Protein AF-A0A512C3V8-F1 (afdb_monomer_lite)

pLDDT: mean 93.34, std 8.97, range [57.34, 98.69]

Structure (mmCIF, N/CA/C/O backbone):
data_AF-A0A512C3V8-F1
#
_entry.id   AF-A0A512C3V8-F1
#
loop_
_atom_site.group_PDB
_atom_site.id
_atom_site.type_symbol
_atom_site.label_atom_id
_atom_site.label_alt_id
_atom_site.label_comp_id
_atom_site.label_asym_id
_atom_site.label_entity_id
_atom_site.label_seq_id
_atom_site.pdbx_PDB_ins_code
_atom_site.Cartn_x
_atom_site.Cartn_y
_atom_site.Cartn_z
_atom_site.occupancy
_atom_site.B_iso_or_equiv
_atom_site.auth_seq_id
_atom_site.auth_comp_id
_atom_site.auth_asym_id
_atom_site.auth_atom_id
_atom_site.pdbx_PDB_model_num
ATOM 1 N N . MET A 1 1 ? -17.008 10.666 0.750 1.00 59.75 1 MET A N 1
ATOM 2 C CA . MET A 1 1 ? -16.251 9.393 0.783 1.00 59.75 1 MET A CA 1
ATOM 3 C C . MET A 1 1 ? -15.482 9.362 2.089 1.00 59.75 1 MET A C 1
ATOM 5 O O . MET A 1 1 ? -14.911 10.394 2.424 1.00 59.75 1 MET A O 1
ATOM 9 N N . SER A 1 2 ? -15.524 8.263 2.846 1.00 81.94 2 SER A N 1
ATOM 10 C CA . SER A 1 2 ? -14.753 8.151 4.091 1.00 81.94 2 SER A CA 1
ATOM 11 C C . SER A 1 2 ? -13.250 8.085 3.803 1.00 81.94 2 SER A C 1
ATOM 13 O O . SER A 1 2 ? -12.837 7.744 2.687 1.00 81.94 2 SER A O 1
ATOM 15 N N . ALA A 1 3 ? -12.429 8.412 4.804 1.00 79.31 3 ALA A N 1
ATOM 16 C CA . ALA A 1 3 ? -10.975 8.289 4.706 1.00 79.31 3 ALA A CA 1
ATOM 17 C C . ALA A 1 3 ? -10.560 6.842 4.375 1.00 79.31 3 ALA A C 1
ATOM 19 O O . ALA A 1 3 ? -9.668 6.636 3.549 1.00 79.31 3 ALA A O 1
ATOM 20 N N . CYS A 1 4 ? -11.287 5.855 4.911 1.00 87.50 4 CYS A N 1
ATOM 21 C CA . CYS A 1 4 ? -11.137 4.434 4.599 1.00 87.50 4 CYS A CA 1
ATOM 22 C C . CYS A 1 4 ? -11.352 4.156 3.103 1.00 87.50 4 CYS A C 1
ATOM 24 O O . CYS A 1 4 ? -10.482 3.593 2.439 1.00 87.50 4 CYS A O 1
ATOM 26 N N . SER A 1 5 ? -12.461 4.628 2.516 1.00 89.69 5 SER A N 1
ATOM 27 C CA . SER A 1 5 ? -12.736 4.418 1.084 1.00 89.69 5 SER A CA 1
ATOM 28 C C . SER A 1 5 ? -11.669 5.035 0.170 1.00 89.69 5 SER A C 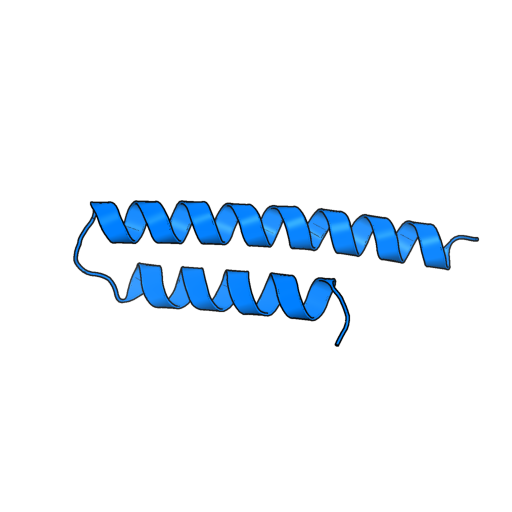1
ATOM 30 O O . SER A 1 5 ? -11.338 4.461 -0.871 1.00 89.69 5 SER A O 1
ATOM 32 N N . TYR A 1 6 ? -11.119 6.194 0.549 1.00 92.69 6 TYR A N 1
ATOM 33 C CA . TYR A 1 6 ? -10.031 6.836 -0.189 1.00 92.69 6 TYR A CA 1
ATOM 34 C C . TYR A 1 6 ? -8.741 6.007 -0.112 1.00 92.69 6 TYR A C 1
ATOM 36 O O . TYR A 1 6 ? -8.197 5.635 -1.151 1.00 92.69 6 TYR A O 1
ATOM 44 N N . CYS A 1 7 ? -8.292 5.641 1.094 1.00 96.12 7 CYS A N 1
ATOM 45 C CA . CYS A 1 7 ? -7.065 4.859 1.279 1.00 96.12 7 CYS A CA 1
ATOM 46 C C . CYS A 1 7 ? -7.137 3.499 0.571 1.00 96.12 7 CYS A C 1
ATOM 48 O O . CYS A 1 7 ? -6.195 3.113 -0.123 1.00 96.12 7 CYS A O 1
ATOM 50 N N . TRP A 1 8 ? -8.286 2.819 0.656 1.00 95.94 8 TRP A N 1
ATOM 51 C CA . TRP A 1 8 ? -8.520 1.549 -0.031 1.00 95.94 8 TRP A CA 1
ATOM 52 C C . TRP A 1 8 ? -8.396 1.671 -1.554 1.00 95.94 8 TRP A C 1
ATOM 54 O O . TRP A 1 8 ? -7.747 0.851 -2.204 1.00 95.94 8 TRP A O 1
ATOM 64 N N . SER A 1 9 ? -8.969 2.729 -2.134 1.00 97.50 9 SER A N 1
ATOM 65 C CA . SER A 1 9 ? -8.924 2.953 -3.584 1.00 97.50 9 SER A CA 1
ATOM 66 C C . SER A 1 9 ? -7.489 3.148 -4.088 1.00 97.50 9 SER A C 1
ATOM 68 O O . SER A 1 9 ? -7.107 2.566 -5.105 1.00 97.50 9 SER A O 1
ATOM 70 N N . TYR A 1 10 ? -6.668 3.910 -3.357 1.00 97.38 10 TYR A N 1
ATOM 71 C CA . TYR A 1 10 ? -5.259 4.127 -3.704 1.00 97.38 10 TYR A CA 1
ATOM 72 C C . TYR A 1 10 ? -4.410 2.866 -3.531 1.00 97.38 10 TYR A C 1
ATOM 74 O O . TYR A 1 10 ? -3.593 2.560 -4.401 1.00 97.38 10 TYR A O 1
ATOM 82 N N . TYR A 1 11 ? -4.642 2.096 -2.464 1.00 98.12 11 TYR A N 1
ATOM 83 C CA . TYR A 1 11 ? -4.018 0.785 -2.282 1.00 98.12 11 TYR A CA 1
ATOM 84 C C . TYR A 1 11 ? -4.287 -0.135 -3.484 1.00 98.12 11 TYR A C 1
ATOM 86 O O . TYR A 1 11 ? -3.350 -0.657 -4.097 1.00 98.12 11 TYR A O 1
ATOM 94 N N . MET A 1 12 ? -5.559 -0.287 -3.865 1.00 98.38 12 MET A N 1
ATOM 95 C CA . MET A 1 12 ? -5.960 -1.143 -4.983 1.00 98.38 12 MET A CA 1
ATOM 96 C C . MET A 1 12 ? -5.368 -0.662 -6.313 1.00 98.38 12 MET A C 1
ATOM 98 O O . MET A 1 12 ? -4.888 -1.480 -7.103 1.00 98.38 12 MET A O 1
ATOM 102 N N . GLY A 1 13 ? -5.343 0.654 -6.546 1.00 98.19 13 GLY A N 1
ATOM 103 C CA . GLY A 1 13 ? -4.730 1.256 -7.730 1.00 98.19 13 GLY A CA 1
ATOM 104 C C . GLY A 1 13 ? -3.229 0.972 -7.829 1.00 98.19 13 GLY A C 1
ATOM 105 O O . GLY A 1 13 ? -2.762 0.462 -8.849 1.00 98.19 13 GL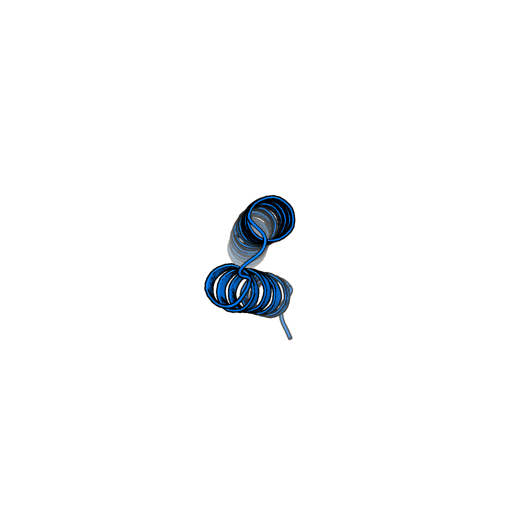Y A O 1
ATOM 106 N N . ALA A 1 14 ? -2.476 1.218 -6.753 1.00 98.25 14 ALA A N 1
ATOM 107 C CA . ALA A 1 14 ? -1.037 0.955 -6.710 1.00 98.25 14 ALA A CA 1
ATOM 108 C C . ALA A 1 14 ? -0.720 -0.538 -6.914 1.00 98.25 14 ALA A C 1
ATOM 110 O O . ALA A 1 14 ? 0.179 -0.891 -7.684 1.00 98.25 14 ALA A O 1
ATOM 111 N N . MET A 1 15 ? -1.507 -1.436 -6.307 1.00 98.38 15 MET A N 1
ATOM 112 C CA . MET A 1 15 ? -1.369 -2.881 -6.512 1.00 98.38 15 MET A CA 1
ATOM 113 C C . MET A 1 15 ? -1.651 -3.296 -7.957 1.00 98.38 15 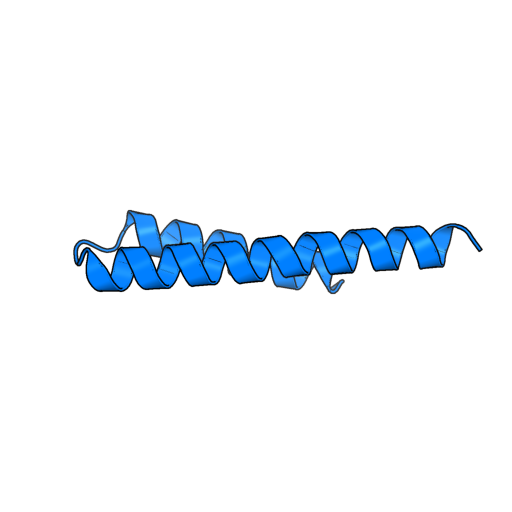MET A C 1
ATOM 115 O O . MET A 1 15 ? -0.879 -4.076 -8.523 1.00 98.38 15 MET A O 1
ATOM 119 N N . MET A 1 16 ? -2.712 -2.771 -8.575 1.00 98.56 16 MET A N 1
ATOM 120 C CA . MET A 1 16 ? -3.041 -3.045 -9.976 1.00 98.56 16 MET A CA 1
ATOM 121 C C . MET A 1 16 ? -1.902 -2.611 -10.907 1.00 98.56 16 MET A C 1
ATOM 123 O O . MET A 1 16 ? -1.427 -3.417 -11.711 1.00 98.56 16 MET A O 1
ATOM 127 N N . LEU A 1 17 ? -1.405 -1.382 -10.742 1.00 98.38 17 LEU A N 1
ATOM 128 C CA . LEU A 1 17 ? -0.290 -0.852 -11.529 1.00 98.38 17 LEU A CA 1
ATOM 129 C C . LEU A 1 17 ? 0.991 -1.669 -11.327 1.00 98.38 17 LEU A C 1
ATOM 131 O O . LEU A 1 17 ? 1.710 -1.945 -12.290 1.00 98.38 17 LEU A O 1
ATOM 135 N N . SER A 1 18 ? 1.271 -2.118 -10.098 1.00 98.38 18 SER A N 1
ATOM 136 C CA . SER A 1 18 ? 2.462 -2.927 -9.808 1.00 98.38 18 SER A CA 1
ATOM 137 C C . SER A 1 18 ? 2.481 -4.238 -10.606 1.00 98.38 18 SER A C 1
ATOM 139 O O . SER A 1 18 ? 3.526 -4.630 -11.126 1.00 98.38 18 SER A O 1
ATOM 141 N N . ARG A 1 19 ? 1.317 -4.883 -10.775 1.00 97.88 19 ARG A N 1
ATOM 142 C CA . ARG A 1 19 ? 1.172 -6.142 -11.526 1.00 97.88 19 ARG A CA 1
ATOM 143 C C . ARG A 1 19 ? 1.379 -5.954 -13.026 1.00 97.88 19 ARG A C 1
ATOM 145 O O . ARG A 1 19 ? 1.866 -6.863 -13.688 1.00 97.88 19 ARG A O 1
ATOM 152 N N . GLN A 1 20 ? 1.020 -4.784 -13.544 1.00 98.12 20 GLN A N 1
ATOM 153 C CA . GLN A 1 20 ? 1.146 -4.436 -14.961 1.00 98.12 20 GLN A CA 1
ATOM 154 C C . GLN A 1 20 ? 2.541 -3.895 -15.313 1.00 98.12 20 GLN A C 1
ATOM 156 O O . GLN A 1 20 ? 2.940 -3.898 -16.474 1.00 98.12 20 GLN A O 1
ATOM 161 N N . THR A 1 21 ? 3.304 -3.440 -14.318 1.00 97.94 21 THR A N 1
ATOM 162 C CA . THR A 1 21 ? 4.617 -2.826 -14.528 1.00 97.94 21 THR A CA 1
ATOM 163 C C . THR A 1 21 ? 5.692 -3.886 -14.762 1.00 97.94 21 THR A C 1
ATOM 165 O O . THR A 1 21 ? 5.958 -4.715 -13.889 1.00 97.94 21 THR A O 1
ATOM 168 N N . SER A 1 22 ? 6.362 -3.839 -15.915 1.00 97.88 22 SER A N 1
ATOM 169 C CA . SER A 1 22 ? 7.487 -4.722 -16.259 1.00 97.88 22 SER A CA 1
ATOM 170 C C . SER A 1 22 ? 8.796 -4.337 -15.561 1.00 97.88 22 SER A C 1
ATOM 172 O O . SER A 1 22 ? 9.574 -5.220 -15.211 1.00 97.88 22 SER A O 1
ATOM 174 N N . ASP A 1 23 ? 9.016 -3.042 -15.312 1.00 98.38 23 ASP A N 1
ATOM 175 C CA . ASP A 1 23 ? 10.208 -2.523 -14.636 1.00 98.38 23 ASP A CA 1
ATOM 176 C C . ASP A 1 23 ? 10.235 -2.924 -13.141 1.00 98.38 23 ASP A C 1
ATOM 178 O O . ASP A 1 23 ? 9.347 -2.522 -12.377 1.00 98.38 23 ASP A O 1
ATOM 182 N N . PRO A 1 24 ? 11.245 -3.691 -12.681 1.00 98.00 24 PRO A N 1
ATOM 183 C CA . PRO A 1 24 ? 11.297 -4.173 -11.300 1.00 98.00 24 PRO A CA 1
ATOM 184 C C . PRO A 1 24 ? 11.418 -3.063 -10.249 1.00 98.00 24 PRO A C 1
ATOM 186 O O . PRO A 1 24 ? 10.861 -3.183 -9.155 1.00 98.00 24 PRO A O 1
ATOM 189 N N . SER A 1 25 ? 12.120 -1.974 -10.563 1.00 98.25 25 SER A N 1
ATOM 190 C CA . SER A 1 25 ? 12.339 -0.855 -9.641 1.00 98.25 25 SER A CA 1
ATOM 191 C C . SER A 1 25 ? 11.050 -0.066 -9.425 1.00 98.25 25 SER A C 1
ATOM 193 O O . SER A 1 25 ? 10.668 0.207 -8.285 1.00 98.25 25 SER A O 1
ATOM 195 N N . ARG A 1 26 ? 10.325 0.229 -10.508 1.00 98.31 26 ARG A N 1
ATOM 196 C CA . ARG A 1 26 ? 9.004 0.868 -10.479 1.00 98.31 26 ARG A CA 1
ATOM 197 C C . ARG A 1 26 ? 7.971 -0.029 -9.813 1.00 98.31 26 ARG A C 1
ATOM 199 O O . ARG A 1 26 ? 7.221 0.446 -8.967 1.00 98.31 26 ARG A O 1
ATOM 206 N N . ARG A 1 27 ? 7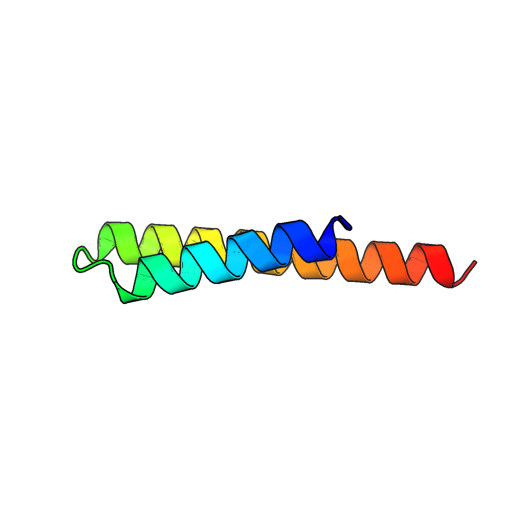.979 -1.335 -10.105 1.00 98.56 27 ARG A N 1
ATOM 207 C CA . ARG A 1 27 ? 7.123 -2.306 -9.408 1.00 98.56 27 ARG A CA 1
ATOM 208 C C . ARG A 1 27 ? 7.363 -2.270 -7.899 1.00 98.56 27 ARG A C 1
ATOM 210 O O . ARG A 1 27 ? 6.407 -2.209 -7.133 1.00 98.56 2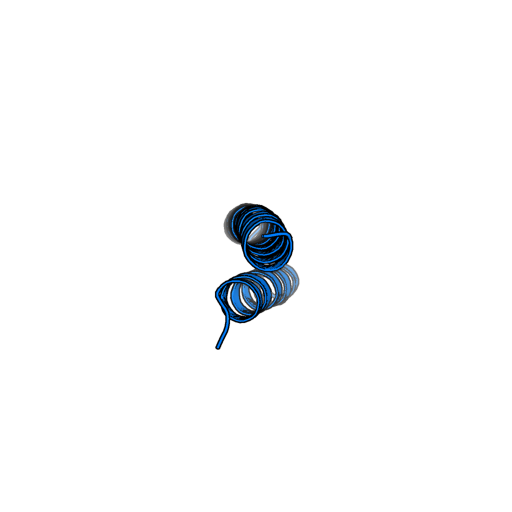7 ARG A O 1
ATOM 217 N N . LYS A 1 28 ? 8.626 -2.256 -7.460 1.00 98.50 28 LYS A N 1
ATOM 218 C CA . LYS A 1 28 ? 8.983 -2.166 -6.035 1.00 98.50 28 LYS A CA 1
AT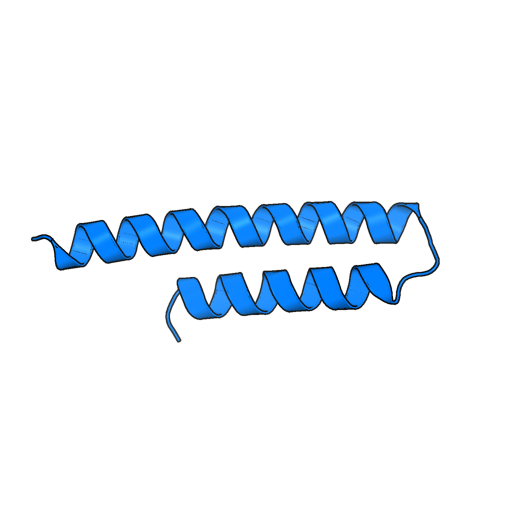OM 219 C C . LYS A 1 28 ? 8.522 -0.850 -5.401 1.00 98.50 28 LYS A C 1
ATOM 221 O O . LYS A 1 28 ? 8.077 -0.866 -4.256 1.00 98.50 28 LYS A O 1
ATOM 226 N N . ALA A 1 29 ? 8.610 0.267 -6.122 1.00 98.56 29 ALA A N 1
ATOM 227 C CA . ALA A 1 29 ? 8.095 1.554 -5.656 1.00 98.56 29 ALA A CA 1
ATOM 228 C C . ALA A 1 29 ? 6.568 1.523 -5.468 1.00 98.56 29 ALA A C 1
ATOM 230 O O . ALA A 1 29 ? 6.090 1.892 -4.400 1.00 98.56 29 ALA A O 1
ATOM 231 N N . LEU A 1 30 ? 5.826 0.983 -6.439 1.00 98.69 30 LEU A N 1
ATOM 232 C CA . LEU A 1 30 ? 4.367 0.839 -6.366 1.00 98.69 30 LEU A CA 1
ATOM 233 C C . LEU A 1 30 ? 3.922 -0.097 -5.235 1.00 98.69 30 LEU A C 1
ATOM 235 O O . LEU A 1 30 ? 2.948 0.187 -4.551 1.00 98.69 30 LEU A O 1
ATOM 239 N N . ILE A 1 31 ? 4.652 -1.189 -4.985 1.00 98.50 31 ILE A N 1
ATOM 240 C CA . ILE A 1 31 ? 4.370 -2.082 -3.846 1.00 98.50 31 ILE A CA 1
ATOM 241 C C . ILE A 1 31 ? 4.574 -1.351 -2.512 1.00 98.50 31 ILE A C 1
ATOM 243 O O . ILE A 1 31 ? 3.767 -1.503 -1.598 1.00 98.50 31 ILE A O 1
ATOM 247 N N . ARG A 1 32 ? 5.634 -0.540 -2.387 1.00 98.56 32 ARG A N 1
ATOM 248 C CA . ARG A 1 32 ? 5.852 0.287 -1.188 1.00 98.56 32 ARG A CA 1
ATOM 249 C C . ARG A 1 32 ? 4.739 1.311 -1.008 1.00 98.56 32 ARG A C 1
ATOM 251 O O . ARG A 1 32 ? 4.250 1.477 0.101 1.00 98.56 32 ARG A O 1
ATOM 258 N N . GLU A 1 33 ? 4.330 1.969 -2.087 1.00 98.19 33 GLU A N 1
ATOM 259 C CA . GLU A 1 33 ? 3.217 2.913 -2.066 1.00 98.19 33 GLU A CA 1
ATOM 260 C C . GLU A 1 33 ? 1.908 2.235 -1.643 1.00 98.19 33 GLU A C 1
ATOM 262 O O . GLU A 1 33 ? 1.223 2.734 -0.752 1.00 98.19 33 GLU A O 1
ATOM 267 N N . ALA A 1 34 ? 1.599 1.065 -2.207 1.00 98.50 34 ALA A N 1
ATOM 268 C CA . ALA A 1 34 ? 0.448 0.267 -1.806 1.00 98.50 34 ALA A CA 1
ATOM 269 C C . ALA A 1 34 ? 0.480 -0.040 -0.301 1.00 98.50 34 ALA A C 1
ATOM 271 O O . ALA A 1 34 ? -0.516 0.166 0.386 1.00 98.50 34 ALA A O 1
ATOM 272 N N . TYR A 1 35 ? 1.629 -0.466 0.230 1.00 98.25 35 TYR A N 1
ATOM 273 C CA . TYR A 1 35 ? 1.770 -0.741 1.660 1.00 98.25 35 TYR A CA 1
ATOM 274 C C . TYR A 1 35 ? 1.505 0.500 2.529 1.00 98.25 35 TYR A C 1
ATOM 276 O O . TYR A 1 35 ? 0.811 0.404 3.537 1.00 98.25 35 TYR A O 1
ATOM 284 N N . THR A 1 36 ? 1.984 1.677 2.116 1.00 98.19 36 THR A N 1
ATOM 285 C CA . THR A 1 36 ? 1.695 2.944 2.809 1.00 98.19 36 THR A CA 1
ATOM 286 C C . THR A 1 36 ? 0.198 3.251 2.842 1.00 98.19 36 THR A C 1
ATOM 288 O O . THR A 1 36 ? -0.325 3.649 3.881 1.00 98.19 36 THR A O 1
ATOM 291 N N . TRP A 1 37 ? -0.513 3.063 1.727 1.00 98.19 37 TRP A N 1
ATOM 292 C CA . TRP A 1 37 ? -1.960 3.292 1.680 1.00 98.19 37 TRP A CA 1
ATOM 293 C C . TRP A 1 37 ? -2.750 2.264 2.486 1.00 98.19 37 TRP A C 1
ATOM 295 O O . TRP A 1 37 ? -3.735 2.630 3.122 1.00 98.19 37 TRP A O 1
ATOM 305 N N . LEU A 1 38 ? -2.293 1.012 2.518 1.00 97.94 38 LEU A N 1
ATOM 306 C CA . LEU A 1 38 ? -2.879 -0.025 3.361 1.00 97.94 38 LEU A CA 1
ATOM 307 C C . LEU A 1 38 ? -2.708 0.294 4.852 1.00 97.94 38 LEU A C 1
ATOM 309 O O . LEU A 1 38 ? -3.652 0.150 5.617 1.00 97.94 38 LEU A O 1
ATOM 313 N N . HIS A 1 39 ? -1.537 0.783 5.262 1.00 97.94 39 HIS A N 1
ATOM 314 C CA . HIS A 1 39 ? -1.323 1.222 6.641 1.00 97.94 39 HIS A CA 1
ATOM 315 C C . HIS A 1 39 ? -2.288 2.348 7.034 1.00 97.94 39 HIS A C 1
ATOM 317 O O . HIS A 1 39 ? -2.973 2.258 8.047 1.00 97.94 39 HIS A O 1
ATOM 323 N N . ARG A 1 40 ? -2.408 3.372 6.181 1.00 96.88 40 ARG A N 1
ATOM 324 C CA . ARG A 1 40 ? -3.330 4.499 6.400 1.00 96.88 40 ARG A CA 1
ATOM 325 C C . ARG A 1 40 ? -4.796 4.083 6.434 1.00 96.88 40 ARG A C 1
ATOM 327 O O . ARG A 1 40 ? -5.591 4.722 7.113 1.00 96.88 40 ARG A O 1
ATOM 334 N N . TYR A 1 41 ? -5.158 3.047 5.680 1.00 96.31 41 TYR A N 1
ATOM 335 C CA . TYR A 1 41 ? -6.498 2.474 5.725 1.00 96.31 41 TYR A CA 1
ATOM 336 C C . TYR A 1 41 ? -6.814 1.939 7.124 1.00 96.31 41 TYR A C 1
ATOM 338 O O . TYR A 1 41 ? -7.832 2.327 7.685 1.00 96.31 41 TYR A O 1
ATOM 346 N N . PHE A 1 42 ? -5.915 1.145 7.714 1.00 95.88 42 PHE A N 1
ATOM 347 C CA . PHE A 1 42 ? -6.106 0.633 9.072 1.00 95.88 42 PHE A CA 1
ATOM 348 C C . PHE A 1 42 ? -6.132 1.751 10.121 1.00 95.88 42 PHE A C 1
ATOM 350 O O . PHE A 1 42 ? -7.019 1.766 10.963 1.00 95.88 42 PHE A O 1
ATOM 357 N N . GLU A 1 43 ? -5.248 2.753 10.019 1.00 95.69 43 GLU A N 1
ATOM 358 C CA . GLU A 1 43 ? -5.285 3.924 10.916 1.00 95.69 43 GLU A CA 1
ATOM 359 C C . GLU A 1 43 ? -6.629 4.673 10.840 1.00 95.69 43 GLU A C 1
ATOM 361 O O . GLU A 1 43 ? -7.133 5.185 11.846 1.00 95.69 43 GLU A O 1
ATOM 366 N N . ALA A 1 44 ? -7.217 4.749 9.642 1.00 92.56 44 ALA A N 1
ATOM 367 C CA . ALA A 1 44 ? -8.520 5.360 9.431 1.00 92.56 44 ALA A CA 1
ATOM 368 C C . ALA A 1 44 ? -9.660 4.497 9.998 1.00 92.56 44 ALA A C 1
ATOM 370 O O . ALA A 1 44 ? -10.542 5.053 10.649 1.00 92.56 44 ALA A O 1
ATOM 371 N N . GLU A 1 45 ? -9.626 3.172 9.811 1.00 92.81 45 GLU A N 1
ATOM 372 C CA . GLU A 1 45 ? -10.602 2.248 10.408 1.00 92.81 45 GLU A CA 1
ATOM 373 C C . GLU A 1 45 ? -10.571 2.316 11.937 1.00 92.81 45 GLU A C 1
ATOM 375 O O . GLU A 1 45 ? -11.614 2.507 12.561 1.00 92.81 45 GLU A O 1
ATOM 380 N N . ASP A 1 46 ? -9.382 2.253 12.539 1.00 93.00 46 ASP A N 1
ATOM 381 C CA . ASP A 1 46 ? -9.203 2.345 13.991 1.00 93.00 46 ASP A CA 1
ATOM 382 C C . ASP A 1 46 ? -9.764 3.668 14.535 1.00 93.00 46 ASP A C 1
ATOM 384 O O . ASP A 1 46 ? -10.452 3.707 15.560 1.00 93.00 46 ASP A O 1
ATOM 388 N N . SER A 1 47 ? -9.526 4.764 13.810 1.00 90.00 47 SER A N 1
ATOM 389 C CA . SER A 1 47 ? -10.055 6.086 14.154 1.00 90.00 47 SER A CA 1
ATOM 390 C C . SER A 1 47 ? -11.582 6.158 14.036 1.00 90.00 47 SER A C 1
ATOM 392 O O . SER A 1 47 ? -12.232 6.800 14.864 1.00 90.00 47 SER A O 1
ATOM 394 N N . GLU A 1 48 ? -12.178 5.528 13.022 1.00 89.00 48 GLU A N 1
ATOM 395 C CA . GLU A 1 48 ? -13.635 5.460 12.863 1.00 89.00 48 GLU A CA 1
ATOM 396 C C . GLU A 1 48 ? -14.275 4.632 13.984 1.00 89.00 48 GLU A C 1
ATOM 398 O O . GLU A 1 48 ? -15.230 5.102 14.605 1.00 89.00 48 GLU A O 1
ATOM 403 N N . VAL A 1 49 ? -13.698 3.473 14.321 1.00 86.12 49 VAL A N 1
ATOM 404 C CA . VAL A 1 49 ? -14.150 2.622 15.434 1.00 86.12 49 VAL A CA 1
ATOM 405 C C . VAL A 1 49 ? -14.105 3.379 16.762 1.00 86.12 49 VAL A C 1
ATOM 407 O O . VAL A 1 49 ? -15.085 3.365 17.516 1.00 86.12 49 VAL A O 1
ATOM 410 N N . ALA A 1 50 ? -13.006 4.088 17.040 1.00 88.12 50 ALA A N 1
ATOM 411 C CA . ALA A 1 50 ? -12.870 4.902 18.245 1.00 88.12 50 ALA A CA 1
ATOM 412 C C . ALA A 1 50 ? -13.932 6.012 18.313 1.00 88.12 50 ALA A C 1
ATOM 414 O O . ALA A 1 50 ? -14.483 6.269 19.381 1.00 88.12 50 ALA A O 1
ATOM 415 N N . ARG A 1 51 ? -14.271 6.641 17.178 1.00 82.94 51 ARG A N 1
ATOM 416 C CA . ARG A 1 51 ? -15.316 7.675 17.115 1.00 82.94 51 ARG A CA 1
ATOM 417 C C . ARG A 1 51 ? -16.722 7.140 17.354 1.00 82.94 51 ARG A C 1
ATOM 419 O O . ARG A 1 51 ? -17.537 7.871 17.898 1.00 82.94 51 ARG A O 1
ATOM 426 N N . THR A 1 52 ? -17.023 5.923 16.909 1.00 83.38 52 THR A N 1
ATOM 427 C CA . THR A 1 52 ? -18.358 5.319 17.060 1.00 83.38 52 THR A CA 1
ATOM 428 C C . THR A 1 52 ? -18.573 4.619 18.401 1.00 83.38 52 THR A C 1
ATOM 430 O O . THR A 1 52 ? -19.697 4.234 18.703 1.00 83.38 52 THR A O 1
ATOM 433 N N . SER A 1 53 ? -17.510 4.423 19.185 1.00 72.38 53 SER A N 1
ATOM 434 C CA . SER A 1 53 ? -17.559 3.752 20.495 1.00 72.38 53 SER A CA 1
ATOM 435 C C . SER A 1 53 ? -17.801 4.714 21.671 1.00 72.38 53 SER A C 1
ATOM 437 O O . SER A 1 53 ? -17.796 4.275 22.821 1.00 72.38 53 SER A O 1
ATOM 439 N N . VAL A 1 54 ? -17.981 6.010 21.387 1.00 57.34 54 VAL A N 1
ATOM 440 C CA . VAL A 1 54 ? -18.297 7.098 22.333 1.00 57.34 54 VAL A CA 1
ATOM 441 C C . VAL A 1 54 ? -19.754 7.499 22.158 1.00 57.34 54 VAL A C 1
ATOM 443 O O . VAL A 1 54 ? -20.424 7.705 23.193 1.00 57.34 54 VAL A O 1
#

Organism: NCBI:txid670291

Foldseek 3Di:
DAQLVVLVVLLVVLQVVLVVDPDPVSSVVSNVSSVVSVVSNVVRVVVVVVVVVD

Radius of gyration: 13.46 Å; chains: 1; bounding box: 31×16×39 Å

Sequence (54 aa):
MSACSYCWSYYMGAMMLSRQTSDPSRRKALIREAYTWLHRYFEAEDSEVARTSV

Secondary structure (DSSP, 8-state):
--HHHHHHHHHHHHHHHHHH---HHHHHHHHHHHHHHHHHHHHHHHHHHHHHT-